Protein AF-A0A3D0RHD1-F1 (afdb_monomer)

Structure (mmCIF, N/CA/C/O backbone):
data_AF-A0A3D0RHD1-F1
#
_entry.id   AF-A0A3D0RHD1-F1
#
loop_
_atom_site.group_PDB
_atom_site.id
_atom_site.type_symbol
_atom_site.label_atom_id
_atom_site.label_alt_id
_atom_site.label_comp_id
_atom_site.label_asym_id
_atom_site.label_entity_id
_atom_site.label_seq_id
_atom_site.pdbx_PDB_ins_code
_atom_site.Cartn_x
_atom_site.Cartn_y
_atom_site.Cartn_z
_atom_site.occupancy
_atom_site.B_iso_or_equiv
_atom_site.auth_seq_id
_atom_site.auth_comp_id
_atom_site.auth_asym_id
_atom_site.auth_atom_id
_atom_site.pdbx_PDB_model_num
ATOM 1 N N . MET A 1 1 ? -3.600 -11.769 22.259 1.00 42.19 1 MET A N 1
ATOM 2 C CA . MET A 1 1 ? -2.450 -12.579 21.784 1.00 42.19 1 MET A CA 1
ATOM 3 C C . MET A 1 1 ? -2.714 -13.295 20.444 1.00 42.19 1 MET A C 1
ATOM 5 O O . MET A 1 1 ? -1.917 -14.136 20.063 1.00 42.19 1 MET A O 1
ATOM 9 N N . GLN A 1 2 ? -3.770 -12.937 19.691 1.00 41.91 2 GLN A N 1
ATOM 10 C CA . GLN A 1 2 ? -4.054 -13.457 18.335 1.00 41.91 2 GLN A CA 1
ATOM 11 C C . GLN A 1 2 ? -3.729 -12.447 17.213 1.00 41.91 2 GLN A C 1
ATOM 13 O O . GLN A 1 2 ? -3.410 -12.852 16.107 1.00 41.91 2 GLN A O 1
ATOM 18 N N . TYR A 1 3 ? -3.688 -11.143 17.510 1.00 39.50 3 TYR A N 1
ATOM 19 C CA . TYR A 1 3 ? -3.482 -10.060 16.530 1.00 39.50 3 TYR A CA 1
ATOM 20 C C . TYR A 1 3 ? -2.125 -10.105 15.794 1.00 39.50 3 TYR A C 1
ATOM 22 O O . TYR A 1 3 ? -2.030 -9.791 14.614 1.00 39.50 3 TYR A O 1
ATOM 30 N N . LEU A 1 4 ? -1.066 -10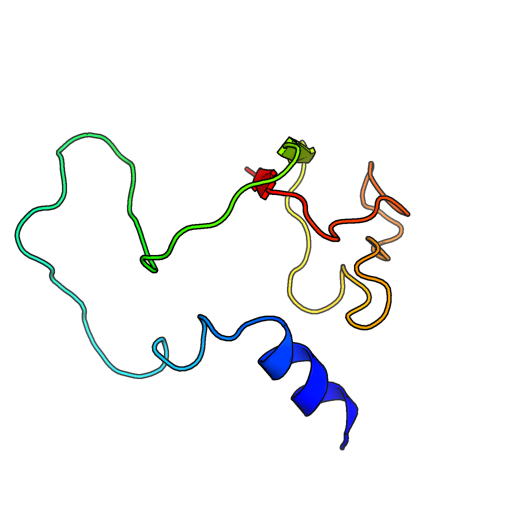.572 16.466 1.00 36.25 4 LEU A N 1
ATOM 31 C CA . LEU A 1 4 ? 0.274 -10.663 15.875 1.00 36.25 4 LEU A CA 1
ATOM 32 C C . LEU A 1 4 ? 0.424 -11.824 14.880 1.00 36.25 4 LEU A C 1
ATOM 34 O O . LEU A 1 4 ? 1.287 -11.756 14.014 1.00 36.25 4 LEU A O 1
ATOM 38 N N . GLN A 1 5 ? -0.398 -12.879 14.953 1.00 36.78 5 GLN A N 1
ATOM 39 C CA . GLN A 1 5 ? -0.258 -14.032 14.049 1.00 36.78 5 GLN A CA 1
ATOM 40 C C . GLN A 1 5 ? -0.824 -13.770 12.642 1.00 36.78 5 GLN A C 1
ATOM 42 O O . GLN A 1 5 ? -0.356 -14.367 11.670 1.00 36.78 5 GLN A O 1
ATOM 47 N N . HIS A 1 6 ? -1.767 -12.834 12.511 1.00 36.91 6 HIS A N 1
ATOM 48 C CA . HIS A 1 6 ? -2.359 -12.470 11.221 1.00 36.91 6 HIS A CA 1
ATOM 49 C C . HIS A 1 6 ? -1.426 -11.578 10.382 1.00 36.91 6 HIS A C 1
ATOM 51 O O . HIS A 1 6 ? -1.284 -11.815 9.183 1.00 36.91 6 HIS A O 1
ATOM 57 N N . ILE A 1 7 ? -0.667 -10.668 11.012 1.00 39.62 7 ILE A N 1
ATOM 58 C CA . ILE A 1 7 ? 0.384 -9.870 10.343 1.00 39.62 7 ILE A CA 1
ATOM 59 C C . ILE A 1 7 ? 1.450 -10.764 9.692 1.00 39.62 7 ILE A C 1
ATOM 61 O O . ILE A 1 7 ? 1.881 -10.508 8.570 1.00 39.62 7 ILE A O 1
ATOM 65 N N . PHE A 1 8 ? 1.837 -11.866 10.342 1.00 31.91 8 PHE A N 1
ATOM 66 C CA . PHE A 1 8 ? 2.832 -12.784 9.777 1.00 31.91 8 PHE A CA 1
ATOM 67 C C . PHE A 1 8 ? 2.302 -13.655 8.628 1.00 31.91 8 PHE A C 1
ATOM 69 O O . PHE A 1 8 ? 3.103 -14.221 7.885 1.00 31.91 8 PHE A O 1
ATOM 76 N N . THR A 1 9 ? 0.983 -13.760 8.442 1.00 36.31 9 THR A N 1
ATOM 77 C CA . THR A 1 9 ? 0.399 -14.576 7.362 1.00 36.31 9 THR A CA 1
ATOM 78 C C . THR A 1 9 ? 0.258 -13.784 6.058 1.00 36.31 9 THR A C 1
ATOM 80 O O . THR A 1 9 ? 0.454 -14.353 4.984 1.00 36.31 9 THR A O 1
ATOM 83 N N . ALA A 1 10 ? 0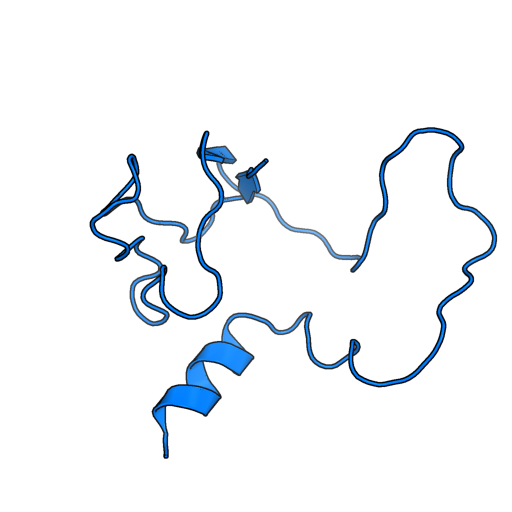.051 -12.463 6.137 1.00 38.72 10 ALA A N 1
ATOM 84 C CA . ALA A 1 10 ? 0.086 -11.561 4.979 1.00 38.72 10 ALA A CA 1
ATOM 85 C C . ALA A 1 10 ? 1.509 -11.330 4.425 1.00 38.72 10 ALA A C 1
ATOM 87 O O . ALA A 1 10 ? 1.672 -10.823 3.319 1.00 38.72 10 ALA A O 1
ATOM 88 N N . VAL A 1 11 ? 2.549 -11.769 5.148 1.00 39.59 11 VAL A N 1
ATOM 89 C CA . VAL A 1 11 ? 3.945 -11.718 4.694 1.00 39.59 11 VAL A CA 1
ATOM 90 C C . VAL A 1 11 ? 4.602 -13.083 4.782 1.00 39.59 11 VAL A C 1
ATOM 92 O O . VAL A 1 11 ? 5.530 -13.325 5.556 1.00 39.59 11 VAL A O 1
ATOM 95 N N . ARG A 1 12 ? 4.188 -13.990 3.899 1.00 35.84 12 ARG A N 1
ATOM 96 C CA . ARG A 1 12 ? 4.929 -15.238 3.669 1.00 35.84 12 ARG A CA 1
ATOM 97 C C . ARG A 1 12 ? 6.390 -15.027 3.221 1.00 35.84 12 ARG A C 1
ATOM 99 O O . ARG A 1 12 ? 7.140 -15.996 3.205 1.00 35.84 12 ARG A O 1
ATOM 106 N N . CYS A 1 13 ? 6.824 -13.794 2.940 1.00 35.56 13 CYS A N 1
ATOM 107 C CA . CYS A 1 13 ? 8.213 -13.466 2.605 1.00 35.56 13 CYS A CA 1
ATOM 108 C C . CYS A 1 13 ? 9.142 -13.196 3.806 1.00 35.56 13 CYS A C 1
ATOM 110 O O . CYS A 1 13 ? 10.355 -13.301 3.642 1.00 35.56 13 CYS A O 1
ATOM 112 N N . LEU A 1 14 ? 8.646 -12.870 5.009 1.00 39.41 14 LEU A N 1
ATOM 113 C CA . LEU A 1 14 ? 9.522 -12.303 6.055 1.00 39.41 14 LEU A CA 1
ATOM 114 C C . LEU A 1 14 ? 10.086 -13.297 7.076 1.00 39.41 14 LEU A C 1
ATOM 116 O O . LEU A 1 14 ? 10.862 -12.904 7.945 1.00 39.41 14 LEU A O 1
ATOM 120 N N . LYS A 1 15 ? 9.782 -14.596 6.972 1.00 30.22 15 LYS A N 1
ATOM 121 C CA . LYS A 1 15 ? 10.329 -15.587 7.919 1.00 30.22 15 LYS A CA 1
ATOM 122 C C . LYS A 1 15 ? 11.813 -15.924 7.689 1.00 30.22 15 LYS A C 1
ATOM 124 O O . LYS A 1 15 ? 12.390 -16.672 8.468 1.00 30.22 15 LYS A O 1
ATOM 129 N N . ALA A 1 16 ? 12.443 -15.346 6.664 1.00 34.16 16 ALA A N 1
ATOM 130 C CA . ALA A 1 16 ? 13.855 -15.551 6.336 1.00 34.16 16 ALA A CA 1
ATOM 131 C C . ALA A 1 16 ? 14.800 -14.442 6.847 1.00 34.16 16 ALA A C 1
ATOM 133 O O . ALA A 1 16 ? 16.010 -14.567 6.690 1.00 34.16 16 ALA A O 1
ATOM 134 N N . TRP A 1 17 ? 14.290 -13.361 7.450 1.00 40.44 17 TRP A N 1
ATOM 135 C CA . TRP A 1 17 ? 15.102 -12.161 7.718 1.00 40.44 17 TRP A CA 1
ATOM 136 C C . TRP A 1 17 ? 15.842 -12.138 9.066 1.00 40.44 17 TRP A C 1
ATOM 138 O O . TRP A 1 17 ? 16.541 -11.173 9.359 1.00 40.44 17 TRP A O 1
ATOM 148 N N . GLN A 1 18 ? 15.723 -13.180 9.897 1.00 40.03 18 GLN A N 1
ATOM 149 C CA . GLN A 1 18 ? 16.215 -13.129 11.281 1.00 40.03 18 GLN A CA 1
ATOM 150 C C . GLN A 1 18 ? 17.568 -13.813 11.539 1.00 40.03 18 GLN A C 1
ATOM 152 O O . GLN A 1 18 ? 17.962 -13.923 12.695 1.00 40.03 18 GLN A O 1
ATOM 157 N N . LEU A 1 19 ? 18.326 -14.239 10.520 1.00 37.88 19 LEU A N 1
ATOM 158 C CA . LEU A 1 19 ? 19.680 -14.776 10.735 1.00 37.88 19 LEU A CA 1
ATOM 159 C C . LEU A 1 19 ? 20.662 -14.371 9.618 1.00 37.88 19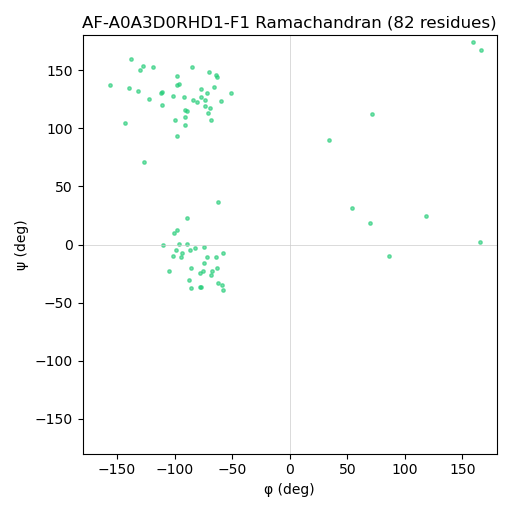 LEU A C 1
ATOM 161 O O . LEU A 1 19 ? 20.644 -14.945 8.539 1.00 37.88 19 LEU A O 1
ATOM 165 N N . GLY A 1 20 ? 21.544 -13.416 9.941 1.00 37.50 20 GLY A N 1
ATOM 166 C CA . GLY A 1 20 ? 22.962 -13.381 9.543 1.00 37.50 20 GLY A CA 1
ATOM 167 C C . GLY A 1 20 ? 23.336 -13.096 8.079 1.00 37.50 20 GLY A C 1
ATOM 168 O O . GLY A 1 20 ? 23.184 -13.946 7.215 1.00 37.50 20 GLY A O 1
ATOM 169 N N . ASN A 1 21 ? 23.954 -11.929 7.852 1.00 41.00 21 ASN A N 1
ATOM 170 C CA . ASN A 1 21 ? 24.925 -11.591 6.795 1.00 41.00 21 ASN A CA 1
ATOM 171 C C . ASN A 1 21 ? 24.751 -12.267 5.422 1.00 41.00 21 ASN A C 1
ATOM 173 O O . ASN A 1 21 ? 25.392 -13.272 5.116 1.00 41.00 21 ASN A O 1
ATOM 177 N N . PHE A 1 22 ? 23.982 -11.628 4.540 1.00 48.03 22 PHE A N 1
ATOM 178 C CA . PHE A 1 22 ? 23.852 -12.042 3.146 1.00 48.03 22 PHE A CA 1
ATOM 179 C C . PHE A 1 22 ? 24.780 -11.212 2.238 1.00 48.03 22 PHE A C 1
ATOM 181 O O . PHE A 1 22 ? 24.405 -10.149 1.754 1.00 48.03 22 PHE A O 1
ATOM 188 N N . HIS A 1 23 ? 25.994 -11.704 1.978 1.00 44.28 23 HIS A N 1
ATOM 189 C CA . HIS A 1 23 ? 26.776 -11.280 0.812 1.00 44.28 23 HIS A CA 1
ATOM 190 C C . HIS A 1 23 ? 26.440 -12.234 -0.345 1.00 44.28 23 HIS A C 1
ATOM 192 O O . HIS A 1 23 ? 26.875 -13.386 -0.338 1.00 44.28 23 HIS A O 1
ATOM 198 N N . ARG A 1 24 ? 25.607 -11.796 -1.303 1.00 52.47 24 ARG A N 1
ATOM 199 C CA . ARG A 1 24 ? 25.329 -12.558 -2.537 1.00 52.47 24 ARG A CA 1
ATOM 200 C C . ARG A 1 24 ? 26.314 -12.130 -3.630 1.00 52.47 24 ARG A C 1
ATOM 202 O O . ARG A 1 24 ? 26.367 -10.937 -3.924 1.00 52.47 24 ARG A O 1
ATOM 209 N N . PRO A 1 25 ? 27.047 -13.053 -4.272 1.00 43.28 25 PRO A N 1
ATOM 210 C CA . PRO A 1 25 ? 27.818 -12.721 -5.462 1.00 43.28 25 PRO A CA 1
ATOM 211 C C . PRO A 1 25 ? 26.854 -12.544 -6.648 1.00 43.28 25 PRO A C 1
ATOM 213 O O . PRO A 1 25 ? 26.069 -13.445 -6.937 1.00 43.28 25 PRO A O 1
ATOM 216 N N . GLY A 1 26 ? 26.896 -11.381 -7.309 1.00 54.78 26 GLY A N 1
ATOM 217 C CA . GLY A 1 26 ? 26.102 -11.089 -8.516 1.00 54.78 26 GLY A CA 1
ATOM 218 C C . GLY A 1 26 ? 25.102 -9.930 -8.419 1.00 54.78 26 GLY A C 1
ATOM 219 O O . GLY A 1 26 ? 24.119 -9.928 -9.156 1.00 54.78 26 GLY A O 1
ATOM 220 N N . GLN A 1 27 ? 25.305 -8.958 -7.525 1.00 59.59 27 GLN A N 1
ATOM 221 C CA . GLN A 1 27 ? 24.499 -7.733 -7.535 1.00 59.59 27 GLN A CA 1
ATOM 222 C C . GLN A 1 27 ? 24.897 -6.860 -8.743 1.00 59.59 27 GLN A C 1
ATOM 224 O O . GLN A 1 27 ? 26.094 -6.647 -8.933 1.00 59.59 27 GLN A O 1
ATOM 229 N N . PRO A 1 28 ? 23.949 -6.363 -9.558 1.00 53.84 28 PRO A N 1
ATOM 230 C CA . PRO A 1 28 ? 24.273 -5.425 -10.624 1.00 53.84 28 PRO A CA 1
ATOM 231 C C . PRO A 1 28 ? 24.669 -4.060 -10.042 1.00 53.84 28 PRO A C 1
ATOM 233 O O . PRO A 1 28 ? 24.144 -3.632 -9.015 1.00 53.84 28 PRO A O 1
ATOM 236 N N . ASP A 1 29 ? 25.563 -3.356 -10.733 1.00 60.12 29 ASP A N 1
ATOM 237 C CA . ASP A 1 29 ? 26.070 -2.017 -10.375 1.00 60.12 29 ASP A CA 1
ATOM 238 C C . ASP A 1 29 ? 24.966 -0.935 -10.389 1.00 60.12 29 ASP A C 1
ATOM 240 O O . ASP A 1 29 ? 25.156 0.195 -9.941 1.00 60.12 29 ASP A O 1
ATOM 244 N N . SER A 1 30 ? 23.789 -1.280 -10.915 1.00 60.81 30 SER A N 1
ATOM 245 C CA . SER A 1 30 ? 22.560 -0.499 -10.837 1.00 60.81 30 SER A CA 1
ATOM 246 C C . SER A 1 30 ? 21.939 -0.656 -9.448 1.00 60.81 30 SER A C 1
ATOM 248 O O . SER A 1 30 ? 21.705 -1.785 -9.033 1.00 60.81 30 SER A O 1
ATOM 250 N N . GLY A 1 31 ? 21.639 0.447 -8.756 1.00 74.56 31 GLY A N 1
ATOM 251 C CA . GLY A 1 31 ? 21.203 0.517 -7.348 1.00 74.56 31 GLY A CA 1
ATOM 252 C C . GLY A 1 31 ? 19.878 -0.162 -6.951 1.00 74.56 31 GLY A C 1
ATOM 253 O O . GLY A 1 31 ? 19.172 0.356 -6.092 1.00 74.56 31 GLY A O 1
ATOM 254 N N . TRP A 1 32 ? 19.532 -1.307 -7.535 1.00 78.06 32 TRP A N 1
ATOM 255 C CA . TRP A 1 32 ? 18.346 -2.101 -7.240 1.00 78.06 32 TRP A CA 1
ATOM 256 C C . TRP A 1 32 ? 18.746 -3.420 -6.572 1.00 78.06 32 TRP A C 1
ATOM 258 O O . TRP A 1 32 ? 19.609 -4.147 -7.064 1.00 78.06 32 TRP A O 1
ATOM 268 N N . LEU A 1 33 ? 18.093 -3.747 -5.456 1.00 86.69 33 LEU A N 1
ATOM 269 C CA . LEU A 1 33 ? 18.314 -4.978 -4.698 1.00 86.69 33 LEU A CA 1
ATOM 270 C C . LEU A 1 33 ? 17.006 -5.764 -4.577 1.00 86.69 33 LEU A C 1
ATOM 272 O O . LEU A 1 33 ? 16.014 -5.256 -4.061 1.00 86.69 33 LEU A O 1
ATOM 276 N N . ILE A 1 34 ? 17.022 -7.033 -4.991 1.00 84.31 34 ILE A N 1
ATOM 277 C CA . ILE A 1 34 ? 15.895 -7.955 -4.805 1.00 84.31 34 ILE A CA 1
ATOM 278 C C . ILE A 1 34 ? 16.075 -8.697 -3.476 1.00 84.31 34 ILE A C 1
ATOM 280 O O . ILE A 1 34 ? 16.950 -9.557 -3.339 1.00 84.31 34 ILE A O 1
ATOM 284 N N . LEU A 1 35 ? 15.232 -8.377 -2.491 1.00 86.69 35 LEU A N 1
ATOM 285 C CA . LEU A 1 35 ? 15.280 -8.992 -1.157 1.00 86.69 35 LEU A CA 1
ATOM 286 C C . LEU A 1 35 ? 14.662 -10.398 -1.132 1.00 86.69 35 LEU A C 1
ATOM 288 O O . LEU A 1 35 ? 15.174 -11.290 -0.452 1.00 86.69 35 LEU A O 1
ATOM 292 N N . ALA A 1 36 ? 13.597 -10.612 -1.904 1.00 83.81 36 ALA A N 1
ATOM 293 C CA . ALA A 1 36 ? 12.903 -11.888 -2.039 1.00 83.81 36 ALA A CA 1
ATOM 294 C C . ALA A 1 36 ? 12.509 -12.107 -3.505 1.00 83.81 36 ALA A C 1
ATOM 296 O O . ALA A 1 36 ? 12.019 -11.188 -4.155 1.00 83.81 36 ALA A O 1
ATOM 297 N N . GLY A 1 37 ? 12.752 -13.312 -4.025 1.00 84.69 37 GLY A N 1
ATOM 298 C CA . GLY A 1 37 ? 12.298 -13.709 -5.358 1.00 84.69 37 GLY A CA 1
ATOM 299 C C . GLY A 1 37 ? 10.862 -14.234 -5.326 1.00 84.69 37 GLY A C 1
ATOM 300 O O . GLY A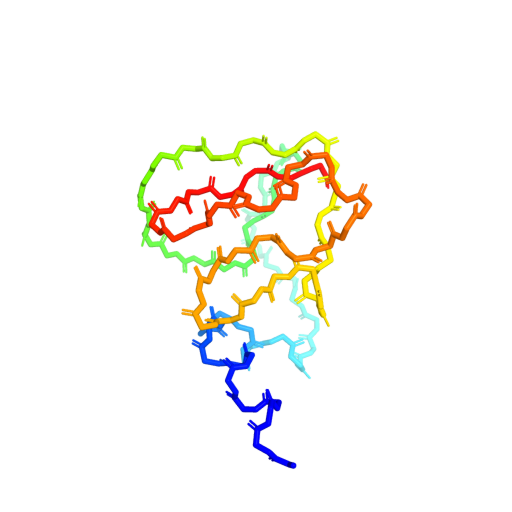 1 37 ? 10.420 -14.772 -4.310 1.00 84.69 37 GLY A O 1
ATOM 301 N N . GLY A 1 38 ? 10.152 -14.100 -6.441 1.00 86.38 38 GLY A N 1
ATOM 302 C CA . GLY A 1 38 ? 8.778 -14.562 -6.614 1.00 86.38 38 GLY A CA 1
ATOM 303 C C . GLY A 1 38 ? 8.160 -13.964 -7.875 1.00 86.38 38 GLY A C 1
ATOM 304 O O . GLY A 1 38 ? 8.730 -13.041 -8.453 1.00 86.38 38 GLY A O 1
ATOM 305 N N . ASP A 1 39 ? 7.015 -14.502 -8.287 1.00 86.19 39 ASP A N 1
ATOM 306 C CA . ASP A 1 39 ? 6.201 -13.940 -9.366 1.00 86.19 39 ASP A CA 1
ATOM 307 C C . ASP A 1 39 ? 4.903 -13.384 -8.771 1.00 86.19 39 ASP A C 1
ATOM 309 O O . ASP A 1 39 ? 4.254 -14.029 -7.940 1.00 86.19 39 ASP A O 1
ATOM 313 N N . SER A 1 40 ? 4.563 -12.158 -9.146 1.00 83.69 40 SER A N 1
ATOM 314 C CA . SER A 1 40 ? 3.374 -11.449 -8.683 1.00 83.69 40 SER A CA 1
ATOM 315 C C . SER A 1 40 ? 2.993 -10.389 -9.707 1.00 83.69 40 SER A C 1
ATOM 317 O O . SER A 1 40 ? 3.860 -9.660 -10.185 1.00 83.69 40 SER A O 1
ATOM 319 N N . GLY A 1 41 ? 1.701 -10.262 -9.996 1.00 86.12 41 GLY A N 1
ATOM 320 C CA . GLY A 1 41 ? 1.168 -9.264 -10.919 1.00 86.12 41 GLY A CA 1
ATOM 321 C C . GLY A 1 41 ? -0.112 -8.633 -10.384 1.00 86.12 41 GLY A C 1
ATOM 322 O O . GLY A 1 41 ? -0.772 -9.191 -9.508 1.00 86.12 41 GLY A O 1
ATOM 323 N N . GLY A 1 42 ? -0.444 -7.460 -10.912 1.00 89.94 42 GLY A N 1
ATOM 324 C CA . GLY A 1 42 ? -1.605 -6.676 -10.511 1.00 89.94 42 GLY A CA 1
ATOM 325 C C . GLY A 1 42 ? -1.443 -5.214 -10.907 1.00 89.94 42 GLY A C 1
ATOM 326 O O . GLY A 1 42 ? -0.380 -4.810 -11.383 1.00 89.94 42 GLY A O 1
ATOM 327 N N . ASP A 1 43 ? -2.490 -4.422 -10.693 1.00 91.44 43 ASP A N 1
ATOM 328 C CA . ASP A 1 43 ? -2.421 -2.980 -10.925 1.00 91.44 43 ASP A CA 1
ATOM 329 C C . ASP A 1 43 ? -1.403 -2.336 -9.981 1.00 91.44 43 ASP A C 1
ATOM 331 O O . ASP A 1 43 ? -1.274 -2.732 -8.819 1.00 91.44 43 ASP A O 1
ATOM 335 N N . ILE A 1 44 ? -0.689 -1.323 -10.469 1.00 90.81 44 ILE A N 1
ATOM 336 C CA . ILE A 1 44 ? 0.272 -0.584 -9.652 1.00 90.81 44 ILE A CA 1
ATOM 337 C C . ILE A 1 44 ? -0.488 0.440 -8.808 1.00 90.81 44 ILE A C 1
ATOM 339 O O . ILE A 1 44 ? -1.174 1.313 -9.340 1.00 90.81 44 ILE A O 1
ATOM 343 N N . LEU A 1 45 ? -0.325 0.357 -7.489 1.00 89.25 45 LEU A N 1
ATOM 344 C CA . LEU A 1 45 ? -0.719 1.405 -6.555 1.00 89.25 45 LEU A CA 1
ATOM 345 C C . LEU A 1 45 ? 0.528 2.211 -6.190 1.00 89.25 45 LEU A C 1
ATOM 347 O O . LEU A 1 45 ? 1.400 1.717 -5.475 1.00 89.25 45 LEU A O 1
ATOM 351 N N . VAL A 1 46 ? 0.619 3.437 -6.704 1.00 91.69 46 VAL A N 1
ATOM 352 C CA . VAL A 1 46 ? 1.719 4.357 -6.395 1.00 91.69 46 VAL A CA 1
ATOM 353 C C . VAL A 1 46 ? 1.328 5.200 -5.190 1.00 91.69 46 VAL A C 1
ATOM 355 O O . VAL A 1 46 ? 0.405 6.003 -5.280 1.00 91.69 46 VAL A O 1
ATOM 358 N N . CYS A 1 47 ? 2.056 5.038 -4.0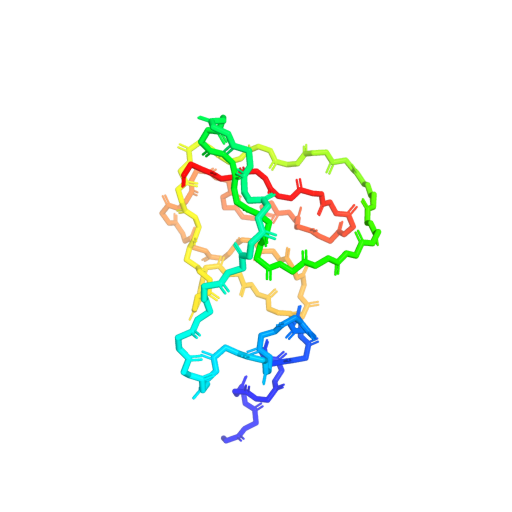91 1.00 88.88 47 CYS A N 1
ATOM 359 C CA . CYS A 1 47 ? 1.966 5.917 -2.934 1.00 88.88 47 CYS A CA 1
ATOM 360 C C . CYS A 1 47 ? 3.151 6.884 -2.972 1.00 88.88 47 CYS A C 1
ATOM 362 O O . CYS A 1 47 ? 4.307 6.472 -3.062 1.00 88.88 47 CYS A O 1
ATOM 364 N N . HIS A 1 48 ? 2.881 8.185 -2.879 1.00 88.88 48 HIS A N 1
ATOM 365 C CA . HIS A 1 48 ? 3.937 9.207 -2.855 1.00 88.88 48 HIS A CA 1
ATOM 366 C C . HIS A 1 48 ? 4.557 9.408 -1.464 1.00 88.88 48 HIS A C 1
ATOM 368 O O . HIS A 1 48 ? 5.494 10.192 -1.310 1.00 88.88 48 HIS A O 1
ATOM 374 N N . GLN A 1 49 ? 4.039 8.710 -0.454 1.00 87.69 49 GLN A N 1
ATOM 375 C CA . GLN A 1 49 ? 4.570 8.673 0.902 1.00 87.69 49 GLN A CA 1
ATOM 376 C C . GLN A 1 49 ? 4.766 7.223 1.344 1.00 87.69 49 GLN A C 1
ATOM 378 O O . GLN A 1 49 ? 4.108 6.309 0.846 1.00 87.69 49 GLN A O 1
ATOM 383 N N . GLY A 1 50 ? 5.705 7.015 2.268 1.00 86.44 50 GLY A N 1
ATOM 384 C CA . GLY A 1 50 ? 5.920 5.708 2.874 1.00 86.44 50 GLY A CA 1
ATOM 385 C C . GLY A 1 50 ? 4.712 5.302 3.716 1.00 86.44 50 GLY A C 1
ATOM 386 O O . GLY A 1 50 ? 4.196 6.100 4.497 1.00 86.44 50 GLY A O 1
ATOM 387 N N . ILE A 1 51 ? 4.289 4.047 3.585 1.00 86.19 51 ILE A N 1
ATOM 388 C CA . ILE A 1 51 ? 3.227 3.474 4.409 1.00 86.19 51 ILE A CA 1
ATOM 389 C C . ILE A 1 51 ? 3.818 2.712 5.594 1.00 86.19 51 ILE A C 1
ATOM 391 O O . ILE A 1 51 ? 4.785 1.959 5.456 1.00 86.19 51 ILE A O 1
ATOM 395 N N . SER A 1 52 ? 3.218 2.865 6.775 1.00 80.62 52 SER A N 1
ATOM 396 C CA . SER A 1 52 ? 3.630 2.079 7.936 1.00 80.62 52 SER A CA 1
ATOM 397 C C . SER A 1 52 ? 3.217 0.618 7.774 1.00 80.62 52 SER A C 1
ATOM 399 O O . SER A 1 52 ? 2.037 0.270 7.841 1.00 80.62 52 SER A O 1
ATOM 401 N N . PHE A 1 53 ? 4.207 -0.260 7.637 1.00 73.25 53 PHE A N 1
ATOM 402 C CA . PHE A 1 53 ? 3.971 -1.700 7.560 1.00 73.25 53 PHE A CA 1
ATOM 403 C C . PHE A 1 53 ? 3.436 -2.301 8.880 1.00 73.25 53 PHE A C 1
ATOM 405 O O . PHE A 1 53 ? 2.788 -3.342 8.878 1.00 73.25 53 PHE A O 1
ATOM 412 N N . TRP A 1 54 ? 3.668 -1.639 10.019 1.00 77.25 54 TRP A N 1
ATOM 413 C CA . TRP A 1 54 ? 3.353 -2.154 11.362 1.00 77.25 54 TRP A CA 1
ATOM 414 C C . TRP A 1 54 ? 2.033 -1.640 11.949 1.00 77.25 54 TRP A C 1
ATOM 416 O O . TRP A 1 54 ? 1.782 -1.799 13.143 1.00 77.25 54 TRP A O 1
ATOM 426 N N . GLY A 1 55 ? 1.188 -1.015 11.133 1.00 82.06 55 GLY A N 1
ATOM 427 C CA . GLY A 1 55 ? -0.089 -0.479 11.609 1.00 82.06 55 GLY A CA 1
ATOM 428 C C . GLY A 1 55 ? -0.787 0.502 10.675 1.00 82.06 55 GLY A C 1
ATOM 429 O O . GLY A 1 55 ? -1.845 1.003 11.034 1.00 82.06 55 GLY A O 1
ATOM 430 N N . GLY A 1 56 ? -0.231 0.781 9.495 1.00 87.19 56 GLY A N 1
ATOM 431 C CA . GLY A 1 56 ? -0.875 1.625 8.489 1.00 87.19 56 GLY A CA 1
ATOM 432 C C . GLY A 1 56 ? -1.822 0.872 7.556 1.00 87.19 56 GLY A C 1
ATOM 433 O O . GLY A 1 56 ? -2.484 1.508 6.742 1.00 87.19 56 GLY A O 1
ATOM 434 N N . VAL A 1 57 ? -1.911 -0.458 7.669 1.00 91.25 57 VAL A N 1
ATOM 435 C CA . VAL A 1 57 ? -2.759 -1.318 6.831 1.00 91.25 57 VAL A CA 1
ATOM 436 C C . VAL A 1 57 ? -3.567 -2.279 7.698 1.00 91.25 57 VAL A C 1
ATOM 438 O O . VAL A 1 57 ? -3.016 -2.945 8.573 1.00 91.25 57 VAL A O 1
ATOM 441 N N . ASP A 1 58 ? -4.865 -2.374 7.424 1.00 89.19 58 ASP A N 1
ATOM 442 C CA . ASP A 1 58 ? -5.746 -3.400 7.976 1.00 89.19 58 ASP A CA 1
ATOM 443 C C . ASP A 1 58 ? -5.450 -4.758 7.304 1.00 89.19 58 ASP A C 1
ATOM 445 O O . ASP A 1 58 ? -5.603 -4.870 6.083 1.00 89.19 58 ASP A O 1
ATOM 449 N N . PRO A 1 59 ? -5.029 -5.793 8.056 1.00 85.25 59 PRO A N 1
ATOM 450 C CA . PRO A 1 59 ? -4.665 -7.093 7.495 1.00 85.25 59 PRO A CA 1
ATOM 451 C C . PRO A 1 59 ? -5.851 -7.871 6.911 1.00 85.25 59 PRO A C 1
ATOM 453 O O . PRO A 1 59 ? -5.641 -8.689 6.015 1.00 85.25 59 PRO A O 1
ATOM 456 N N . ASP A 1 60 ? -7.075 -7.630 7.385 1.00 89.25 60 ASP A N 1
ATOM 457 C CA . ASP A 1 60 ? -8.255 -8.383 6.952 1.00 89.25 60 ASP A CA 1
ATOM 458 C C . ASP A 1 60 ? -8.858 -7.775 5.681 1.00 89.25 60 ASP A C 1
ATOM 460 O O . ASP A 1 60 ? -9.297 -8.492 4.780 1.00 89.25 60 ASP A O 1
ATOM 464 N N . THR A 1 61 ? -8.846 -6.444 5.572 1.00 88.19 61 THR A N 1
ATOM 465 C CA . THR A 1 61 ? -9.416 -5.730 4.414 1.00 88.19 61 THR A CA 1
ATOM 466 C C . THR A 1 61 ? -8.374 -5.251 3.404 1.00 88.19 61 THR A C 1
ATOM 468 O O . THR A 1 61 ? -8.733 -4.804 2.310 1.00 88.19 61 THR A O 1
ATOM 471 N N . SER A 1 62 ? -7.084 -5.341 3.746 1.00 89.75 62 SER A N 1
ATOM 472 C CA . SER A 1 62 ? -5.971 -4.785 2.965 1.00 89.75 62 SER A CA 1
ATOM 473 C C . SER A 1 62 ? -6.146 -3.293 2.663 1.00 89.75 62 SER A C 1
ATOM 475 O O . SER A 1 62 ? -5.752 -2.830 1.593 1.00 89.75 62 SER A O 1
ATOM 477 N N . ARG A 1 63 ? -6.798 -2.535 3.552 1.00 92.50 63 ARG A N 1
ATOM 478 C CA . ARG A 1 63 ? -7.003 -1.090 3.389 1.00 92.50 63 ARG A CA 1
ATOM 479 C C . ARG A 1 63 ? -5.974 -0.296 4.168 1.00 92.50 63 ARG A C 1
ATOM 481 O O . ARG A 1 63 ? -5.602 -0.682 5.271 1.00 92.50 63 ARG A O 1
ATOM 488 N N . ILE A 1 64 ? -5.567 0.840 3.616 1.00 91.69 64 ILE A N 1
ATOM 489 C CA . ILE A 1 64 ? -4.748 1.818 4.329 1.00 91.69 64 ILE A CA 1
ATOM 490 C C . ILE A 1 64 ? -5.609 2.449 5.431 1.00 91.69 64 ILE A C 1
ATOM 492 O O . ILE A 1 64 ? -6.616 3.086 5.131 1.00 91.69 64 ILE A O 1
ATOM 496 N N . ILE A 1 65 ? -5.220 2.259 6.689 1.00 93.00 65 ILE A N 1
ATOM 497 C CA . ILE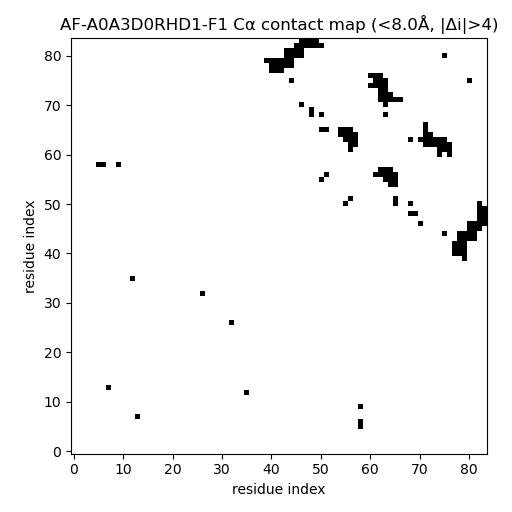 A 1 65 ? -5.909 2.782 7.884 1.00 93.00 65 ILE A CA 1
ATOM 498 C C . ILE A 1 65 ? -5.117 3.881 8.596 1.00 93.00 65 ILE A C 1
ATOM 500 O O . ILE A 1 65 ? -5.574 4.423 9.601 1.00 93.00 65 ILE A O 1
ATOM 504 N N . ASP A 1 66 ? -3.934 4.227 8.088 1.00 89.38 66 ASP A N 1
ATOM 505 C CA . ASP A 1 66 ? -3.197 5.388 8.574 1.00 89.38 66 ASP A CA 1
ATOM 506 C C . ASP A 1 66 ? -3.939 6.674 8.189 1.00 89.38 66 ASP A C 1
ATOM 508 O O . ASP A 1 66 ? -3.968 7.064 7.023 1.00 89.38 66 ASP A O 1
ATOM 512 N N . ALA A 1 67 ? -4.549 7.325 9.179 1.00 89.25 67 ALA A N 1
ATOM 513 C CA . ALA A 1 67 ? -5.362 8.523 8.993 1.00 89.25 67 ALA A CA 1
ATOM 514 C C . ALA A 1 67 ? -4.577 9.726 8.442 1.00 89.25 67 ALA A C 1
ATOM 516 O O . ALA A 1 67 ? -5.189 10.655 7.916 1.00 89.25 67 ALA A O 1
ATOM 517 N N . HIS A 1 68 ? -3.247 9.730 8.569 1.00 88.50 68 HIS A N 1
ATOM 518 C CA . HIS A 1 68 ? -2.398 10.804 8.051 1.00 88.50 68 HIS A CA 1
ATOM 519 C C . HIS A 1 68 ? -1.865 10.503 6.648 1.00 88.50 68 HIS A C 1
ATOM 521 O O . HIS A 1 68 ? -1.256 11.378 6.032 1.00 88.50 68 HIS A O 1
ATOM 527 N N . HIS A 1 69 ? -2.088 9.290 6.136 1.00 87.88 69 HIS A N 1
ATOM 528 C CA . HIS A 1 69 ? -1.631 8.914 4.810 1.00 87.88 69 HIS A CA 1
ATOM 529 C C . HIS A 1 69 ? -2.559 9.519 3.740 1.00 87.88 69 HIS A C 1
ATOM 531 O O . HIS A 1 69 ? -3.781 9.402 3.853 1.00 87.88 69 HIS A O 1
ATOM 537 N N . PRO A 1 70 ? -2.022 10.135 2.672 1.00 88.44 70 PRO A N 1
ATOM 538 C CA . PRO A 1 70 ? -2.827 10.753 1.614 1.00 88.44 70 PRO A CA 1
ATOM 539 C C . PRO A 1 70 ? -3.759 9.748 0.927 1.00 88.44 70 PRO A C 1
ATOM 541 O O . PRO A 1 70 ? -4.894 10.079 0.599 1.00 88.44 70 PRO A O 1
ATOM 544 N N . ASP A 1 71 ? -3.303 8.502 0.785 1.00 90.00 71 ASP A N 1
ATOM 545 C CA . ASP A 1 71 ? -4.079 7.395 0.214 1.00 90.00 71 ASP A CA 1
ATOM 546 C C . ASP A 1 71 ? -4.914 6.621 1.259 1.00 90.00 71 ASP A C 1
ATOM 548 O O . ASP A 1 71 ? -5.248 5.451 1.058 1.00 90.00 71 ASP A O 1
ATOM 552 N N . HIS A 1 72 ? -5.242 7.234 2.403 1.00 91.75 72 HIS A N 1
ATOM 553 C CA . HIS A 1 72 ? -6.086 6.618 3.433 1.00 91.75 72 HIS A CA 1
ATOM 554 C C . HIS A 1 72 ? -7.400 6.066 2.843 1.00 91.75 72 HIS A C 1
ATOM 556 O O . HIS A 1 72 ? -8.123 6.744 2.112 1.00 91.75 72 HIS A O 1
ATOM 562 N N . GLY A 1 73 ? -7.721 4.812 3.176 1.00 91.38 73 GLY A N 1
ATOM 563 C CA . GLY A 1 73 ? -8.877 4.075 2.663 1.00 91.38 73 GLY A CA 1
ATOM 564 C C . GLY A 1 73 ? -8.645 3.337 1.338 1.00 91.38 73 GLY A C 1
ATOM 565 O O . GLY A 1 73 ? -9.483 2.509 0.962 1.00 91.38 73 GLY A O 1
ATOM 566 N N . ALA A 1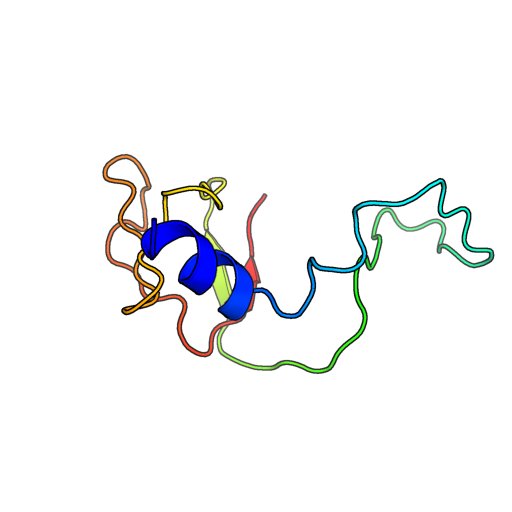 74 ? -7.525 3.569 0.645 1.00 91.56 74 ALA A N 1
ATOM 567 C CA . ALA A 1 74 ? -7.179 2.808 -0.552 1.00 91.56 74 ALA A CA 1
ATOM 568 C C . ALA A 1 74 ? -6.949 1.325 -0.215 1.00 91.56 74 ALA A C 1
ATOM 570 O O . ALA A 1 74 ? -6.459 0.982 0.860 1.00 91.56 74 ALA A O 1
ATOM 571 N N . SER A 1 75 ? -7.312 0.434 -1.141 1.00 91.06 75 SER A N 1
ATOM 572 C CA . SER A 1 75 ? -7.092 -1.007 -0.995 1.00 91.06 75 SER A CA 1
ATOM 573 C C . SER A 1 75 ? -5.832 -1.455 -1.733 1.00 91.06 75 SER A C 1
ATOM 575 O O . SER A 1 75 ? -5.597 -1.057 -2.877 1.00 91.06 75 SER A O 1
ATOM 577 N N . LEU A 1 76 ? -5.060 -2.313 -1.070 1.00 90.44 76 LEU A N 1
ATOM 578 C CA . LEU A 1 76 ? -3.837 -2.956 -1.548 1.00 90.44 76 LEU A CA 1
ATOM 579 C C . LEU A 1 76 ? -4.094 -4.344 -2.156 1.00 90.44 76 LEU A C 1
ATOM 581 O O . LEU A 1 76 ? -3.195 -4.936 -2.749 1.00 90.44 76 LEU A O 1
ATOM 585 N N . ALA A 1 77 ? -5.302 -4.890 -1.994 1.00 90.81 77 ALA A N 1
ATOM 586 C CA . ALA A 1 77 ? -5.614 -6.254 -2.402 1.00 90.81 77 ALA A CA 1
ATOM 587 C C . ALA A 1 77 ? -5.402 -6.451 -3.913 1.00 90.81 77 ALA A C 1
ATOM 589 O O . ALA A 1 77 ? -6.001 -5.750 -4.728 1.00 90.81 77 ALA A O 1
ATOM 590 N N . GLY A 1 78 ? -4.559 -7.425 -4.277 1.00 88.56 78 GLY A N 1
ATOM 591 C CA . GLY A 1 78 ? -4.286 -7.784 -5.674 1.00 88.56 78 GLY A CA 1
ATOM 592 C C . GLY A 1 78 ? -3.496 -6.737 -6.466 1.00 88.56 78 GLY A C 1
ATOM 593 O O . GLY A 1 78 ? -3.533 -6.758 -7.694 1.00 88.56 78 GLY A O 1
ATOM 594 N N . ARG A 1 79 ? -2.816 -5.809 -5.785 1.00 90.31 79 ARG A N 1
ATOM 595 C CA . ARG A 1 79 ? -2.063 -4.713 -6.404 1.00 90.31 79 ARG A CA 1
ATOM 596 C C . ARG A 1 79 ? -0.584 -4.785 -6.057 1.00 90.31 79 ARG A C 1
ATOM 598 O O . ARG A 1 79 ? -0.206 -5.281 -4.996 1.00 90.31 79 ARG A O 1
ATOM 605 N N . VAL A 1 80 ? 0.247 -4.245 -6.941 1.00 91.25 80 VAL A N 1
ATOM 606 C CA . VAL A 1 80 ? 1.675 -4.036 -6.689 1.00 91.25 80 VAL A CA 1
ATOM 607 C C . VAL A 1 80 ? 1.845 -2.662 -6.051 1.00 91.25 80 VAL A C 1
ATOM 609 O O . VAL A 1 80 ? 1.556 -1.644 -6.676 1.00 91.25 80 VAL A O 1
ATOM 612 N N . LEU A 1 81 ? 2.292 -2.629 -4.797 1.00 90.81 81 LEU A N 1
ATOM 613 C CA . LEU A 1 81 ? 2.514 -1.386 -4.065 1.00 90.81 81 LEU A CA 1
ATOM 614 C C . LEU A 1 81 ? 3.894 -0.803 -4.390 1.00 90.81 81 LEU A C 1
ATOM 616 O O . LEU A 1 81 ? 4.911 -1.460 -4.169 1.00 90.81 81 LEU A O 1
ATOM 620 N N . MET A 1 82 ? 3.920 0.445 -4.850 1.00 91.31 82 MET A N 1
ATOM 621 C CA . MET A 1 82 ? 5.138 1.222 -5.064 1.00 91.31 82 MET A CA 1
ATOM 622 C C . MET A 1 82 ? 5.193 2.363 -4.043 1.00 91.31 82 MET A C 1
ATOM 624 O O . MET A 1 82 ? 4.296 3.203 -4.005 1.00 91.31 82 MET A O 1
ATOM 628 N N . ILE A 1 83 ? 6.240 2.370 -3.219 1.00 90.12 83 ILE A N 1
ATOM 629 C CA . ILE A 1 83 ? 6.493 3.347 -2.149 1.00 90.12 83 ILE A CA 1
ATOM 630 C C . ILE A 1 83 ? 7.933 3.881 -2.267 1.00 90.12 83 ILE A C 1
ATOM 632 O O . ILE A 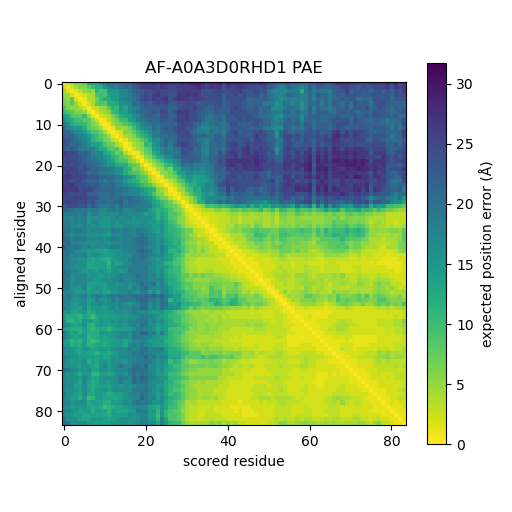1 83 ? 8.787 3.143 -2.769 1.00 90.12 83 ILE A O 1
ATOM 636 N N . PRO A 1 84 ? 8.201 5.134 -1.856 1.00 85.19 84 PRO A N 1
ATOM 637 C CA . PRO A 1 84 ? 9.545 5.714 -1.830 1.00 85.19 84 PRO A CA 1
ATOM 638 C C . PRO A 1 84 ? 10.429 5.159 -0.705 1.00 85.19 84 PRO A C 1
ATOM 640 O O . PRO A 1 84 ? 9.882 4.723 0.336 1.00 85.19 84 PRO A O 1
#

Sequence (84 aa):
MQYLQHIFTAVRCLKAWQLGNFHRPGQPDSGWLILAGGDSGGDILVCHQGISFWGGVDPDTSRIIDAHHPDHGASLAGRVLMIP

Solvent-accessible surface area (backbone atoms only — not comparable to full-atom values): 5809 Å² total; per-residue (Å²): 138,62,74,70,62,54,61,55,62,83,37,82,76,60,86,71,76,87,70,80,88,85,84,70,92,81,75,63,95,56,100,69,80,84,91,72,90,83,87,86,81,53,57,78,45,78,41,95,54,72,75,50,89,90,67,21,51,39,83,90,73,32,23,29,63,31,85,85,44,93,64,48,66,44,71,51,72,71,41,42,80,43,63,112

Foldseek 3Di:
DCVVVLLVVLCPPPPPPPDDDDDDPDDDPPPDDDSDDDDADAAEDEFAADADSPPQADSVQQAGCPPPGPRHGDHPPRYHYDHD

Nearest PDB structures (foldseek):
  7cnp-assembly3_C  TM=9.043E-01  e=6.231E-03  Agrobacterium tumefaciens
  7cnq-assembly4_D  TM=9.056E-01  e=9.317E-03  Agrobacterium tumefaciens
  7cns-assembly1_B  TM=9.203E-01  e=6.090E-02  Thermococcus kodakarensis KOD1

Secondary structure (DSSP, 8-state):
--HHHHHTTS-TTGGGTTS-----TT--SSS---SS------EEEE-SS---TTTSB-TTT-BB--TTSTTTT-B-TTEEEE--

M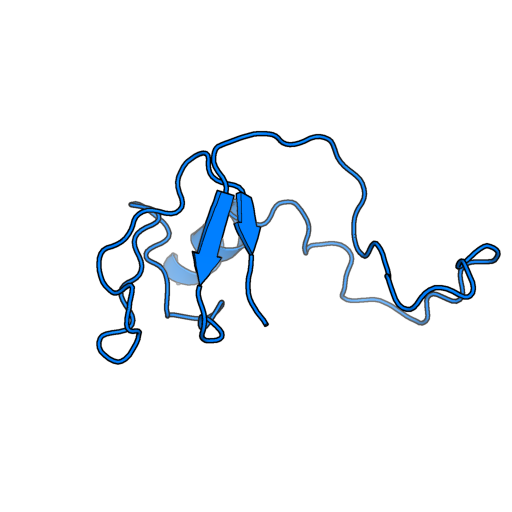ean predicted aligned error: 12.21 Å

Radius of gyration: 15.06 Å; Cα contacts (8 Å, |Δi|>4): 83; chains: 1; bounding box: 37×26×33 Å

pLDDT: mean 71.43, std 22.53, range [30.22, 93.0]